Protein AF-A0A925VGB4-F1 (afdb_monomer_lite)

Sequence (64 aa):
AGGVAANTRLRDELARRAPVPVIFPPIALCTDNAAMVAAAAFYRYETGVQAGWNLDVRPNLALR

Structure (mmCIF, N/CA/C/O backbone):
data_AF-A0A925VGB4-F1
#
_entry.id   AF-A0A925VGB4-F1
#
loop_
_atom_site.group_PDB
_atom_site.id
_atom_site.type_symbol
_atom_site.label_atom_id
_atom_site.label_alt_id
_atom_site.label_comp_id
_atom_site.label_asym_id
_atom_site.label_entity_id
_atom_site.label_seq_id
_atom_site.pdbx_PDB_ins_code
_atom_site.Cartn_x
_atom_site.Cartn_y
_atom_site.Cartn_z
_atom_site.occupancy
_atom_site.B_iso_or_equiv
_atom_site.auth_seq_id
_atom_site.auth_comp_id
_atom_site.auth_asym_id
_atom_site.auth_atom_id
_atom_site.pdbx_PDB_model_num
ATOM 1 N N . ALA A 1 1 ? 3.481 1.958 0.553 1.00 72.06 1 ALA A N 1
ATOM 2 C CA . ALA A 1 1 ? 3.952 2.173 -0.835 1.00 72.06 1 ALA A CA 1
ATOM 3 C C . ALA A 1 1 ? 3.463 3.540 -1.304 1.00 72.06 1 ALA A C 1
ATOM 5 O O . ALA A 1 1 ? 2.562 4.068 -0.670 1.00 72.06 1 ALA A O 1
ATOM 6 N N . GLY A 1 2 ? 4.057 4.124 -2.345 1.00 85.06 2 GLY A N 1
ATOM 7 C CA . GLY A 1 2 ? 3.655 5.443 -2.846 1.00 85.06 2 GLY A CA 1
ATOM 8 C C . GLY A 1 2 ? 3.904 5.585 -4.343 1.00 85.06 2 GLY A C 1
ATOM 9 O O . GLY A 1 2 ? 4.519 4.707 -4.948 1.00 85.06 2 GLY A O 1
ATOM 10 N N . GLY A 1 3 ? 3.466 6.701 -4.930 1.00 90.31 3 GLY A N 1
ATOM 11 C CA . GLY A 1 3 ? 3.417 6.882 -6.387 1.00 90.31 3 GLY A CA 1
ATOM 12 C C . GLY A 1 3 ? 4.745 6.651 -7.119 1.00 90.31 3 GLY A C 1
ATOM 13 O O . GLY A 1 3 ? 4.754 6.085 -8.207 1.00 90.31 3 GLY A O 1
ATOM 14 N N . VAL A 1 4 ? 5.888 6.975 -6.504 1.00 95.19 4 VAL A N 1
ATOM 15 C CA . VAL A 1 4 ? 7.221 6.725 -7.094 1.00 95.19 4 VAL A CA 1
ATOM 16 C C . VAL A 1 4 ? 7.487 5.229 -7.320 1.00 95.19 4 VAL A C 1
ATOM 18 O O . VAL A 1 4 ? 8.199 4.864 -8.253 1.00 95.19 4 VAL A O 1
ATOM 21 N N . ALA A 1 5 ? 6.850 4.339 -6.553 1.00 94.00 5 ALA A N 1
ATOM 22 C CA . ALA A 1 5 ? 6.928 2.893 -6.768 1.00 94.00 5 ALA A CA 1
ATOM 23 C C . ALA A 1 5 ? 6.256 2.434 -8.080 1.00 94.00 5 ALA A C 1
ATOM 25 O O . ALA A 1 5 ? 6.402 1.275 -8.467 1.00 94.00 5 ALA A O 1
ATOM 26 N N . ALA A 1 6 ? 5.527 3.306 -8.784 1.00 95.12 6 ALA A N 1
ATOM 27 C CA . ALA A 1 6 ? 5.028 3.050 -10.135 1.00 95.12 6 ALA A CA 1
ATOM 28 C C . ALA A 1 6 ? 6.095 3.262 -11.227 1.00 95.12 6 ALA A C 1
ATOM 30 O O . ALA A 1 6 ? 5.870 2.902 -12.379 1.00 95.12 6 ALA A O 1
ATOM 31 N N . ASN A 1 7 ? 7.256 3.837 -10.897 1.00 96.94 7 ASN A N 1
ATOM 32 C CA . ASN A 1 7 ? 8.310 4.096 -11.870 1.00 96.94 7 ASN A CA 1
ATOM 33 C C . ASN A 1 7 ? 8.909 2.781 -12.396 1.00 96.94 7 ASN A C 1
ATOM 35 O O . ASN A 1 7 ? 9.490 2.006 -11.638 1.00 96.94 7 ASN A O 1
ATOM 39 N N . THR A 1 8 ? 8.791 2.541 -13.701 1.00 96.25 8 THR A N 1
ATOM 40 C CA . THR A 1 8 ? 9.243 1.297 -14.344 1.00 96.25 8 THR A CA 1
ATOM 41 C C . THR A 1 8 ? 10.749 1.094 -14.216 1.00 96.25 8 THR A C 1
ATOM 43 O O . THR A 1 8 ? 11.181 0.031 -13.787 1.00 96.25 8 THR A O 1
ATOM 46 N N . ARG A 1 9 ? 11.553 2.138 -14.449 1.00 97.62 9 ARG A N 1
ATOM 47 C CA . ARG A 1 9 ? 13.014 2.056 -14.305 1.00 97.62 9 ARG A CA 1
ATOM 48 C C . ARG A 1 9 ? 13.442 1.698 -12.880 1.00 97.62 9 ARG A C 1
ATOM 50 O O . ARG A 1 9 ? 14.374 0.920 -12.701 1.00 97.62 9 ARG A O 1
ATOM 57 N N . LEU A 1 10 ? 12.766 2.236 -11.866 1.00 96.81 10 LEU A N 1
ATOM 58 C CA . LEU A 1 10 ? 13.017 1.887 -10.468 1.00 96.81 10 LEU A CA 1
ATOM 59 C C . LEU A 1 10 ? 12.685 0.414 -10.194 1.00 96.81 10 LEU A C 1
ATOM 61 O O . LEU A 1 10 ? 13.464 -0.262 -9.525 1.00 96.81 10 LEU A O 1
ATOM 65 N N . ARG A 1 11 ? 11.561 -0.089 -10.724 1.00 96.69 11 ARG A N 1
ATOM 66 C CA . ARG A 1 11 ? 11.172 -1.504 -10.595 1.00 96.69 11 ARG A CA 1
ATOM 67 C C . ARG A 1 11 ? 12.216 -2.431 -11.209 1.00 96.69 11 ARG A C 1
ATOM 69 O O . ARG A 1 11 ? 12.637 -3.374 -10.544 1.00 96.69 11 ARG A O 1
ATOM 76 N N . ASP A 1 12 ? 12.675 -2.121 -12.418 1.00 97.00 12 ASP A N 1
ATOM 77 C CA . ASP A 1 12 ? 13.666 -2.926 -13.138 1.00 97.00 12 ASP A CA 1
ATOM 78 C C . ASP A 1 12 ? 15.018 -2.967 -12.411 1.00 97.00 12 ASP A C 1
ATOM 80 O O . ASP A 1 12 ? 15.669 -4.010 -12.337 1.00 97.00 12 ASP A O 1
ATOM 84 N N . GLU A 1 13 ? 15.463 -1.835 -11.856 1.00 97.88 13 GLU A N 1
ATOM 85 C CA . GLU A 1 13 ? 16.703 -1.783 -11.075 1.00 97.88 13 GLU A CA 1
ATOM 86 C C . GLU A 1 13 ? 16.572 -2.522 -9.738 1.00 97.88 13 GLU A C 1
ATOM 88 O O . GLU A 1 13 ? 17.497 -3.237 -9.350 1.00 97.88 13 GLU A O 1
ATOM 93 N N . LEU A 1 14 ? 15.433 -2.406 -9.048 1.00 96.88 14 LEU A N 1
ATOM 94 C CA . LEU A 1 14 ? 15.188 -3.133 -7.800 1.00 96.88 14 LEU A CA 1
ATOM 95 C C . LEU A 1 14 ? 15.115 -4.643 -8.032 1.00 96.88 14 LEU A C 1
ATOM 97 O O . LEU A 1 14 ? 15.763 -5.388 -7.305 1.00 96.88 14 LEU A O 1
ATOM 101 N N . ALA A 1 15 ? 14.401 -5.091 -9.065 1.00 95.88 15 ALA A N 1
ATOM 102 C CA . ALA A 1 15 ? 14.305 -6.508 -9.410 1.00 95.88 15 ALA A CA 1
ATOM 103 C C . ALA A 1 15 ? 15.673 -7.126 -9.749 1.00 95.88 15 ALA A C 1
ATOM 105 O O . ALA A 1 15 ? 15.908 -8.295 -9.465 1.00 95.88 15 ALA A O 1
ATOM 106 N N . ARG A 1 16 ? 16.586 -6.339 -10.333 1.00 97.25 16 ARG A N 1
ATOM 107 C CA . ARG A 1 16 ? 17.937 -6.791 -10.695 1.00 97.25 16 ARG A CA 1
ATOM 108 C C . ARG A 1 16 ? 18.906 -6.820 -9.517 1.00 97.25 16 ARG A C 1
ATOM 110 O O . ARG A 1 16 ? 19.785 -7.673 -9.479 1.00 97.25 16 ARG A O 1
ATOM 117 N N . ARG A 1 17 ? 18.818 -5.836 -8.618 1.00 97.94 17 ARG A N 1
ATOM 118 C CA . ARG A 1 17 ? 19.822 -5.608 -7.562 1.00 97.94 17 ARG A CA 1
ATOM 119 C C . ARG A 1 17 ? 19.433 -6.190 -6.211 1.00 97.94 17 ARG A C 1
ATOM 121 O O . ARG A 1 17 ? 20.311 -6.371 -5.371 1.00 97.94 17 ARG A O 1
ATOM 128 N N . ALA A 1 18 ? 18.144 -6.412 -5.963 1.00 97.31 18 ALA A N 1
ATOM 129 C CA . ALA A 1 18 ? 17.699 -6.918 -4.677 1.00 97.31 18 ALA A CA 1
ATOM 130 C C . ALA A 1 18 ? 18.183 -8.366 -4.480 1.00 97.31 18 ALA A C 1
ATOM 132 O O . ALA A 1 18 ? 17.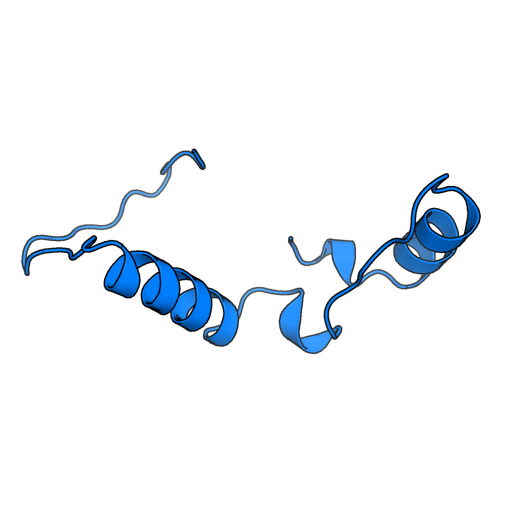973 -9.206 -5.353 1.00 97.31 18 ALA A O 1
ATOM 133 N N . PRO A 1 19 ? 18.779 -8.696 -3.321 1.00 97.06 19 PRO A N 1
ATOM 134 C CA . PRO A 1 19 ? 19.168 -10.068 -2.995 1.00 97.06 19 PRO A CA 1
ATOM 135 C C . PRO A 1 19 ? 17.964 -10.950 -2.619 1.00 97.06 19 PRO A C 1
ATOM 137 O O . PRO A 1 19 ? 18.130 -12.121 -2.290 1.00 97.06 19 PRO A O 1
ATOM 140 N N . VAL A 1 20 ? 16.756 -10.379 -2.622 1.00 96.75 20 VAL A N 1
ATOM 141 C CA . VAL A 1 20 ? 15.495 -11.019 -2.245 1.00 96.75 20 VAL A CA 1
ATOM 142 C C . VAL A 1 20 ? 14.416 -10.699 -3.284 1.00 96.75 20 VAL A C 1
ATOM 144 O O . VAL A 1 20 ? 14.499 -9.653 -3.934 1.00 96.75 20 VAL A O 1
ATOM 147 N N . PRO A 1 21 ? 13.382 -11.549 -3.431 1.00 94.81 21 PRO A N 1
ATOM 148 C CA . PRO A 1 21 ? 12.264 -11.263 -4.321 1.00 94.81 21 PRO A CA 1
ATOM 149 C C . PRO A 1 21 ? 11.596 -9.928 -3.983 1.00 94.81 21 PRO A C 1
ATOM 151 O O . PRO A 1 21 ? 11.256 -9.664 -2.829 1.00 94.81 21 PRO A O 1
ATOM 154 N N . VAL A 1 22 ? 11.374 -9.100 -5.004 1.00 95.44 22 VAL A N 1
ATOM 155 C CA . VAL A 1 22 ? 10.6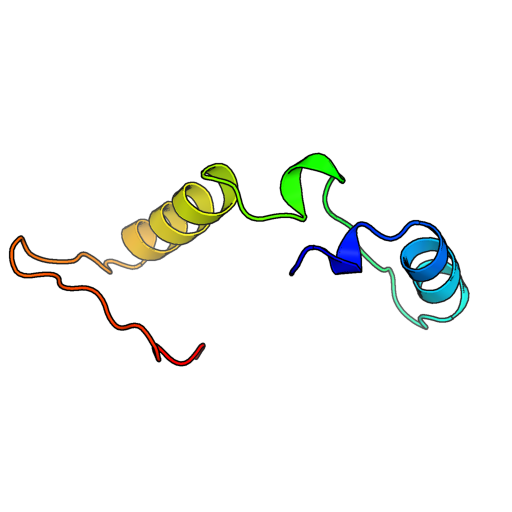71 -7.822 -4.861 1.00 95.44 22 VAL A CA 1
ATOM 156 C C . VAL A 1 22 ? 9.260 -7.968 -5.407 1.00 95.44 22 VAL A C 1
ATOM 158 O O . VAL A 1 22 ? 9.064 -8.340 -6.562 1.00 95.44 22 VAL A O 1
ATOM 161 N N . ILE A 1 23 ? 8.270 -7.657 -4.573 1.00 94.81 23 ILE A N 1
ATOM 162 C CA . ILE A 1 23 ? 6.861 -7.674 -4.958 1.00 94.81 23 ILE A CA 1
ATOM 163 C C . ILE A 1 23 ? 6.438 -6.248 -5.280 1.00 94.81 23 ILE A C 1
ATOM 165 O O . ILE A 1 23 ? 6.550 -5.349 -4.446 1.00 94.81 23 ILE A O 1
ATOM 169 N N . PHE A 1 24 ? 5.904 -6.054 -6.482 1.00 93.81 24 PHE A N 1
ATOM 170 C CA . PHE A 1 24 ? 5.333 -4.780 -6.886 1.00 93.81 24 PHE A CA 1
ATOM 171 C C . PHE A 1 24 ? 3.820 -4.908 -7.062 1.00 93.81 24 PHE A C 1
ATOM 173 O O . PHE A 1 24 ? 3.375 -5.777 -7.815 1.00 93.81 2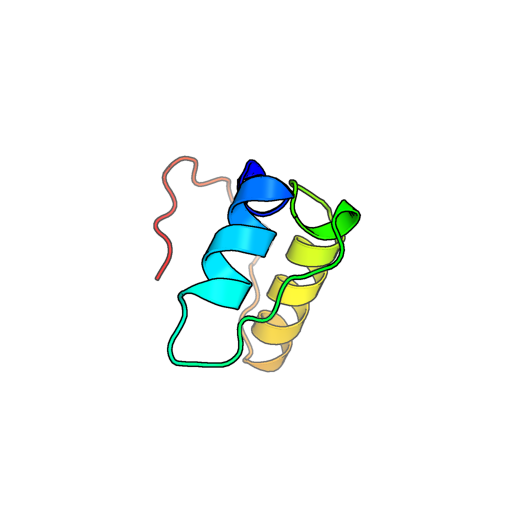4 PHE A O 1
ATOM 180 N N . PRO A 1 25 ? 3.012 -4.028 -6.448 1.00 93.19 25 PRO A N 1
ATOM 181 C CA . PRO A 1 25 ? 1.596 -3.978 -6.768 1.00 93.19 25 PRO A CA 1
ATOM 182 C C . PRO A 1 25 ? 1.387 -3.524 -8.227 1.00 93.19 25 PRO A C 1
ATOM 184 O O . PRO A 1 25 ? 2.268 -2.863 -8.812 1.00 93.19 25 PRO A O 1
ATOM 187 N N . PRO A 1 26 ? 0.221 -3.838 -8.824 1.00 95.00 26 PRO A N 1
ATOM 188 C CA . PRO A 1 26 ? -0.208 -3.247 -10.087 1.00 95.00 26 PRO A CA 1
ATOM 189 C C . PRO A 1 26 ? -0.044 -1.722 -10.077 1.00 95.00 26 PRO A C 1
ATOM 191 O O . PRO A 1 26 ? -0.253 -1.074 -9.051 1.00 95.00 26 PRO A O 1
ATOM 194 N N . ILE A 1 27 ? 0.319 -1.137 -11.222 1.00 93.94 27 ILE A N 1
ATOM 195 C CA . ILE A 1 27 ? 0.596 0.308 -11.341 1.00 93.94 27 ILE A CA 1
ATOM 196 C C . ILE A 1 27 ? -0.590 1.154 -10.864 1.00 93.94 27 ILE A C 1
ATOM 198 O O . ILE A 1 27 ? -0.398 2.097 -10.101 1.00 93.94 27 ILE A O 1
ATOM 202 N N . ALA A 1 28 ? -1.812 0.756 -11.226 1.00 94.69 28 ALA A N 1
ATOM 203 C CA . ALA A 1 28 ? -3.046 1.429 -10.819 1.00 94.69 28 ALA A CA 1
ATOM 204 C C . ALA A 1 28 ? -3.271 1.465 -9.294 1.00 94.69 28 ALA A C 1
ATOM 206 O O . ALA A 1 28 ? -4.070 2.261 -8.815 1.00 94.69 28 ALA A O 1
ATOM 207 N N . LEU A 1 29 ? -2.569 0.621 -8.529 1.00 95.88 29 LEU A N 1
ATOM 208 C CA . LEU A 1 29 ? -2.667 0.548 -7.069 1.00 95.88 29 LEU A CA 1
ATOM 209 C C . LEU A 1 29 ? -1.491 1.228 -6.345 1.00 95.88 29 LEU A C 1
ATOM 211 O O . LEU A 1 29 ? -1.395 1.139 -5.124 1.00 95.88 29 LEU A O 1
ATOM 215 N N . CYS A 1 30 ? -0.574 1.875 -7.071 1.00 95.38 30 CYS A N 1
ATOM 216 C CA . CYS A 1 30 ? 0.621 2.500 -6.489 1.00 95.38 30 CYS A CA 1
ATOM 217 C C . CYS A 1 30 ? 0.418 3.954 -6.051 1.00 95.38 30 CYS A C 1
ATOM 219 O O . CYS A 1 30 ? 1.115 4.419 -5.150 1.00 95.38 30 CYS A O 1
ATOM 221 N N . THR A 1 31 ? -0.482 4.677 -6.715 1.00 93.56 31 THR A N 1
ATOM 222 C CA . THR A 1 31 ? -0.890 6.041 -6.355 1.00 93.56 31 THR A CA 1
ATOM 223 C C . THR A 1 31 ? -2.074 6.011 -5.400 1.00 93.56 31 THR A C 1
ATOM 225 O O . THR A 1 31 ? -2.699 4.965 -5.229 1.00 93.56 31 THR A O 1
ATOM 228 N N . ASP A 1 32 ? -2.413 7.156 -4.811 1.00 95.62 32 ASP A N 1
ATOM 229 C CA . ASP A 1 32 ? -3.533 7.247 -3.877 1.00 95.62 32 ASP A CA 1
ATOM 230 C C . ASP A 1 32 ? -4.840 6.766 -4.519 1.00 95.62 32 ASP A C 1
ATOM 232 O O . ASP A 1 32 ? -5.225 7.200 -5.606 1.00 95.62 32 ASP A O 1
ATOM 236 N N . ASN A 1 33 ? -5.504 5.821 -3.853 1.00 95.38 33 ASN A N 1
ATOM 237 C CA . ASN A 1 33 ? -6.750 5.217 -4.310 1.00 95.38 33 ASN A CA 1
ATOM 238 C C . ASN A 1 33 ? -7.598 4.737 -3.120 1.00 95.38 33 ASN A C 1
ATOM 240 O O . ASN A 1 33 ? -7.094 4.540 -2.018 1.00 95.38 33 ASN A O 1
ATOM 244 N N . ALA A 1 34 ? -8.896 4.518 -3.331 1.00 97.50 34 ALA A N 1
ATOM 245 C CA . ALA A 1 34 ? -9.785 4.045 -2.266 1.00 97.50 34 ALA A CA 1
ATOM 246 C C . ALA A 1 34 ? -9.572 2.561 -1.907 1.00 97.50 34 ALA A C 1
ATOM 248 O O . ALA A 1 34 ? -9.885 2.153 -0.790 1.00 97.50 34 ALA A O 1
ATOM 249 N N . ALA A 1 35 ? -9.012 1.748 -2.812 1.00 96.94 35 ALA A N 1
ATOM 250 C CA . ALA A 1 35 ? -8.806 0.321 -2.563 1.00 96.94 35 ALA A CA 1
ATOM 251 C C . ALA A 1 35 ? -7.792 0.076 -1.433 1.00 96.94 35 ALA A C 1
ATOM 253 O O . ALA A 1 35 ? -8.029 -0.776 -0.577 1.00 96.94 35 ALA A O 1
ATOM 254 N N . MET A 1 36 ? -6.709 0.862 -1.359 1.00 95.62 36 MET A N 1
ATOM 255 C CA . MET A 1 36 ? -5.751 0.761 -0.247 1.00 95.62 36 MET A CA 1
ATOM 256 C C . MET A 1 36 ? -6.367 1.196 1.093 1.00 95.62 36 MET A C 1
ATOM 258 O O . MET A 1 36 ? -6.062 0.602 2.126 1.00 95.62 36 MET A O 1
ATOM 262 N N . VAL A 1 37 ? -7.265 2.191 1.076 1.00 97.19 37 VAL A N 1
ATOM 263 C CA . VAL A 1 37 ? -7.988 2.646 2.274 1.00 97.19 37 VAL A CA 1
ATOM 264 C C . VAL A 1 37 ? -8.923 1.544 2.768 1.00 97.19 37 VAL A C 1
ATOM 266 O O . VAL A 1 37 ? -8.898 1.210 3.951 1.00 97.19 37 VAL A O 1
ATOM 269 N N . ALA A 1 38 ? -9.690 0.930 1.864 1.00 98.06 38 ALA A N 1
ATOM 270 C CA . ALA A 1 38 ? -10.593 -0.171 2.188 1.00 98.06 38 ALA A CA 1
ATOM 271 C C . ALA A 1 38 ? -9.841 -1.397 2.730 1.00 98.06 38 ALA A C 1
ATOM 273 O O . ALA A 1 38 ? -10.236 -1.948 3.755 1.00 98.06 38 ALA A O 1
ATOM 274 N N . ALA A 1 39 ? -8.727 -1.789 2.102 1.00 97.00 39 ALA A N 1
ATOM 275 C CA . ALA A 1 39 ? -7.908 -2.907 2.571 1.00 97.00 39 ALA A CA 1
ATOM 276 C C . ALA A 1 39 ? -7.341 -2.653 3.979 1.00 97.00 39 ALA A C 1
ATOM 278 O O . ALA A 1 39 ? -7.429 -3.519 4.848 1.00 97.00 39 ALA A O 1
ATOM 279 N N . ALA A 1 40 ? -6.809 -1.453 4.235 1.00 96.00 40 ALA A N 1
ATOM 280 C CA . ALA A 1 40 ? -6.318 -1.084 5.562 1.00 96.00 40 ALA A CA 1
ATOM 281 C C . ALA A 1 40 ? -7.444 -1.061 6.611 1.00 96.00 40 ALA A C 1
ATOM 283 O O . ALA A 1 40 ? -7.246 -1.522 7.735 1.00 96.00 40 ALA A O 1
ATOM 284 N N . ALA A 1 41 ? -8.626 -0.548 6.254 1.00 97.12 41 ALA A N 1
ATOM 285 C CA . ALA A 1 4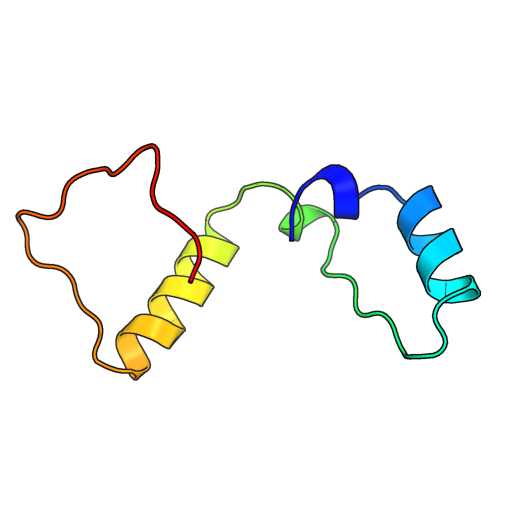1 ? -9.789 -0.528 7.136 1.00 97.12 41 ALA A CA 1
ATOM 286 C C . ALA A 1 41 ? -10.283 -1.941 7.471 1.00 97.12 41 ALA A C 1
ATOM 288 O O . ALA A 1 41 ? -10.555 -2.211 8.637 1.00 97.12 41 ALA A O 1
ATOM 289 N N . PHE A 1 42 ? -10.329 -2.848 6.490 1.00 98.19 42 PHE A N 1
ATOM 290 C CA . PHE A 1 42 ? -10.730 -4.241 6.689 1.00 98.19 42 PHE A CA 1
ATOM 291 C C . PHE A 1 42 ? -9.864 -4.934 7.748 1.00 98.19 42 PHE A C 1
ATOM 293 O O . PHE A 1 42 ? -10.382 -5.394 8.759 1.00 98.19 42 PHE A O 1
ATOM 300 N N . TYR A 1 43 ? -8.536 -4.916 7.600 1.00 97.50 43 TYR A N 1
ATOM 301 C CA . TYR A 1 43 ? -7.653 -5.569 8.577 1.00 97.50 43 TYR A CA 1
ATOM 302 C C . TYR A 1 43 ? -7.667 -4.897 9.961 1.00 97.50 43 TYR A C 1
ATOM 304 O O . TYR A 1 43 ? -7.453 -5.552 10.983 1.00 97.50 43 TYR A O 1
ATOM 312 N N . ARG A 1 44 ? -7.946 -3.590 10.030 1.00 96.44 44 ARG A N 1
ATOM 313 C CA . ARG A 1 44 ? -8.156 -2.892 11.309 1.00 96.44 44 ARG A CA 1
ATOM 314 C C . ARG A 1 44 ? -9.472 -3.302 11.966 1.00 96.44 44 ARG A C 1
ATOM 316 O O . ARG A 1 44 ? -9.501 -3.512 13.174 1.00 96.44 44 ARG A O 1
ATOM 323 N N . TYR A 1 45 ? -10.530 -3.455 11.181 1.00 97.69 45 TYR A N 1
ATOM 324 C CA . TYR A 1 45 ? -11.821 -3.919 11.668 1.00 97.69 45 TYR A CA 1
ATOM 325 C C . TYR A 1 45 ? -11.726 -5.344 12.230 1.00 97.69 45 TYR A C 1
ATOM 327 O O . TYR A 1 45 ? -12.149 -5.572 13.361 1.00 97.69 45 TYR A O 1
ATOM 335 N N . GLU A 1 46 ? -11.071 -6.258 11.504 1.00 98.12 46 GLU A N 1
ATOM 336 C CA . GLU A 1 46 ? -10.829 -7.645 11.941 1.00 98.12 46 GLU A CA 1
ATOM 337 C C . GLU A 1 46 ? -10.045 -7.727 13.265 1.00 98.12 46 GLU A C 1
ATOM 339 O O . GLU A 1 46 ? -10.218 -8.657 14.047 1.00 98.12 46 GLU A O 1
ATOM 344 N N . THR A 1 47 ? -9.205 -6.728 13.559 1.00 97.19 47 THR A N 1
ATOM 345 C CA . THR A 1 47 ? -8.448 -6.626 14.823 1.00 97.19 47 THR A CA 1
ATOM 346 C C . THR A 1 47 ? -9.183 -5.842 15.918 1.00 97.19 47 THR A C 1
ATOM 348 O O . THR A 1 47 ? -8.600 -5.520 16.953 1.00 97.19 47 THR A O 1
ATOM 351 N N . GLY A 1 48 ? -10.468 -5.534 15.717 1.00 97.56 48 GLY A N 1
ATOM 352 C CA . GLY A 1 48 ? -11.327 -4.849 16.687 1.00 97.56 48 GLY A CA 1
ATOM 353 C C . GLY A 1 48 ? -11.159 -3.328 16.730 1.00 97.56 48 GLY A C 1
ATOM 354 O O . GLY A 1 48 ? -11.739 -2.667 17.593 1.00 97.56 48 GLY A O 1
ATOM 355 N N . VAL A 1 49 ? -10.389 -2.739 15.813 1.00 96.81 49 VAL A N 1
ATOM 356 C CA . VAL A 1 49 ? -10.157 -1.293 15.770 1.00 96.81 49 VA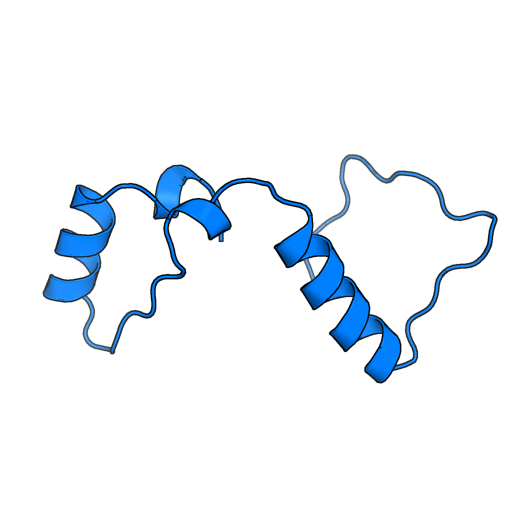L A CA 1
ATOM 357 C C . VAL A 1 49 ? -11.287 -0.606 15.009 1.00 96.81 49 VAL A C 1
ATOM 359 O O . VAL A 1 49 ? -11.373 -0.684 13.785 1.00 96.81 49 VAL A O 1
ATOM 362 N N . GLN A 1 50 ? -12.119 0.136 15.737 1.00 96.19 50 GLN A N 1
ATOM 363 C CA . GLN A 1 50 ? -13.206 0.949 15.188 1.00 96.19 50 GLN A CA 1
ATOM 364 C C . GLN A 1 50 ? -13.112 2.384 15.711 1.00 96.19 50 GLN A C 1
ATOM 366 O O . GLN A 1 50 ? -12.537 2.639 16.770 1.00 96.19 50 GLN A O 1
ATOM 371 N N . ALA A 1 51 ? -13.657 3.333 14.956 1.00 94.88 51 ALA A N 1
ATOM 372 C CA . ALA A 1 51 ? -13.711 4.735 15.347 1.00 94.88 51 ALA A CA 1
ATOM 373 C C . ALA A 1 51 ? -15.159 5.147 15.637 1.00 94.88 51 ALA A C 1
ATOM 375 O O . ALA A 1 51 ? -16.081 4.687 14.967 1.00 94.88 51 ALA A O 1
ATOM 376 N N . GLY A 1 52 ? -15.351 6.008 16.638 1.00 96.69 52 GLY A N 1
ATOM 377 C CA . GLY A 1 52 ? -16.652 6.602 16.936 1.00 96.69 52 GLY A CA 1
ATOM 378 C C . GLY A 1 52 ? -17.006 7.745 15.983 1.00 96.69 52 GLY A C 1
ATOM 379 O O . GLY A 1 52 ? -16.177 8.216 15.206 1.00 96.69 52 GLY A O 1
ATOM 380 N N . TRP A 1 53 ? -18.239 8.240 16.093 1.00 96.94 53 TRP A N 1
ATOM 381 C CA . TRP A 1 53 ? -18.764 9.340 15.271 1.00 96.94 53 TRP A CA 1
ATOM 382 C C . TRP A 1 53 ? -18.031 10.677 15.441 1.00 96.94 53 TRP A C 1
ATOM 384 O O . TRP A 1 53 ? -18.168 11.559 14.604 1.00 96.94 53 TRP A O 1
ATOM 394 N N . ASN A 1 54 ? -17.251 10.831 16.509 1.00 96.69 54 ASN A N 1
ATOM 395 C CA . ASN A 1 54 ? -16.436 12.011 16.788 1.00 96.69 54 ASN A CA 1
ATOM 396 C C . ASN A 1 54 ? -15.011 11.924 16.205 1.00 96.69 54 ASN A C 1
ATOM 398 O O . ASN A 1 54 ? -14.137 12.680 16.632 1.00 96.69 54 ASN A O 1
ATOM 402 N N . LEU A 1 55 ? -14.742 10.979 15.295 1.00 96.31 55 LEU A N 1
ATOM 403 C CA . LEU A 1 55 ? -13.462 10.897 14.594 1.00 96.31 55 LEU A CA 1
ATOM 404 C C . LEU A 1 55 ? -13.219 12.174 13.782 1.00 96.31 55 LEU A C 1
ATOM 406 O O . LEU A 1 55 ? -14.072 12.588 13.004 1.00 96.31 55 LEU A O 1
ATOM 410 N N . ASP A 1 56 ? -12.021 12.737 13.919 1.00 96.62 56 ASP A N 1
ATOM 411 C CA . ASP A 1 56 ? -11.597 13.934 13.197 1.00 96.62 56 ASP A CA 1
ATOM 412 C C . ASP A 1 56 ? -10.261 13.712 12.471 1.00 96.62 56 ASP A C 1
ATOM 414 O O . ASP A 1 56 ? -9.502 12.775 12.762 1.00 96.62 56 ASP A O 1
ATOM 418 N N . VAL A 1 57 ? -9.975 14.580 11.505 1.00 95.94 57 VAL A N 1
ATOM 419 C CA . VAL A 1 57 ? -8.782 14.535 10.665 1.00 95.94 57 VAL A CA 1
ATOM 420 C C . VAL A 1 57 ? -7.541 14.895 11.481 1.00 95.94 57 VAL A C 1
ATOM 422 O O . VAL A 1 57 ? -7.500 15.871 12.224 1.00 95.94 57 VAL A O 1
ATOM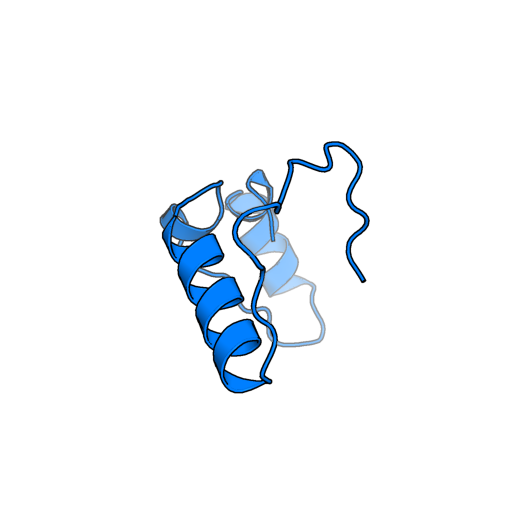 425 N N . ARG A 1 58 ? -6.468 14.120 11.297 1.00 96.38 58 ARG A N 1
ATOM 426 C CA . ARG A 1 58 ? -5.139 14.414 11.847 1.00 96.38 58 ARG A CA 1
ATOM 427 C C . ARG A 1 58 ? -4.142 14.594 10.700 1.00 96.38 58 ARG A C 1
ATOM 429 O O . ARG A 1 58 ? -3.601 13.593 10.236 1.00 96.38 58 ARG A O 1
ATOM 436 N N . PRO A 1 59 ? -3.868 15.834 10.250 1.00 96.25 59 PRO A N 1
ATOM 437 C CA . PRO A 1 59 ? -3.011 16.085 9.085 1.00 96.25 59 PRO A CA 1
ATOM 438 C C . PRO A 1 59 ? -1.584 15.533 9.222 1.00 96.25 59 PRO A C 1
ATOM 440 O O . PRO A 1 59 ? -1.000 15.088 8.244 1.00 96.25 59 PRO A O 1
ATOM 443 N N . ASN A 1 60 ? -1.051 15.504 10.448 1.00 96.44 60 ASN A N 1
ATOM 444 C CA . ASN A 1 60 ? 0.294 15.010 10.764 1.00 96.44 60 ASN A CA 1
ATOM 445 C C . ASN A 1 60 ? 0.256 13.647 11.479 1.00 96.44 60 ASN A C 1
ATOM 447 O O . ASN A 1 60 ? 1.032 13.400 12.405 1.00 96.44 60 ASN A O 1
ATOM 451 N N . LEU A 1 61 ? -0.699 12.778 11.128 1.00 95.19 61 LEU A N 1
ATOM 452 C CA . LEU A 1 61 ? -0.789 11.444 11.720 1.00 95.19 61 LEU A CA 1
ATOM 453 C C . LEU A 1 61 ? 0.457 10.619 11.362 1.00 95.19 61 LEU A C 1
ATOM 455 O O . LEU A 1 61 ? 0.691 10.305 10.200 1.00 95.19 61 LEU A O 1
ATOM 459 N N . ALA A 1 62 ? 1.243 10.245 12.371 1.00 95.44 62 ALA A N 1
ATOM 460 C CA . ALA A 1 62 ? 2.412 9.396 12.179 1.00 95.44 62 ALA A CA 1
ATOM 461 C C . ALA A 1 62 ? 2.010 7.954 11.824 1.00 95.44 62 ALA A C 1
ATOM 463 O O . ALA A 1 62 ? 1.095 7.391 12.433 1.00 95.44 62 ALA A O 1
ATOM 464 N N . LEU A 1 63 ? 2.740 7.346 10.884 1.00 90.50 63 LEU A N 1
ATOM 465 C CA . LEU A 1 63 ? 2.695 5.904 10.647 1.00 90.50 63 LEU A CA 1
ATOM 466 C C . LEU A 1 63 ? 3.379 5.195 11.826 1.00 90.50 63 LEU A C 1
ATOM 468 O O . LEU A 1 63 ? 4.462 5.607 12.246 1.00 90.50 63 LEU A O 1
ATOM 472 N N . ARG A 1 64 ? 2.722 4.174 12.374 1.00 72.56 64 ARG A N 1
ATOM 473 C CA . ARG A 1 64 ? 3.246 3.304 13.433 1.00 72.56 64 ARG A CA 1
ATOM 474 C C . ARG A 1 64 ? 3.371 1.886 12.914 1.00 72.56 64 ARG A C 1
ATOM 476 O O . ARG A 1 64 ? 2.508 1.514 12.087 1.00 72.56 64 ARG A O 1
#

Radius of gyration: 15.87 Å; chains: 1; bounding box: 39×27×31 Å

Secondary structure (DSSP, 8-state):
--GGGG-HHHHHHHHHH-SS------GGGTSS-HHHHHHHHHHHHHTT----TT----TTPPP-

Foldseek 3Di:
DALCLLDPVVVVVCCVPPPDDDDRDDNVPHHDDVVVVVVVVVVCVVVVHDDDPPDDDDPPDDDD

pLDDT: mean 95.15, std 4.59, range [72.06, 98.19]